Protein AF-A0A846XLD3-F1 (afdb_monomer_lite)

Secondary structure (DSSP, 8-state):
-EEEEEEEEPPPTTS--EEEEEEE-S--EEEEEPP------TTS--EEEEEEEEE-TTS----S--TTTEEEEBTTB---STT-SEEEEEEEEEEEETTEEEEEEEEEEEEE-

Radius of gyration: 15.17 Å; chains: 1; bounding box: 41×31×43 Å

Sequence (113 aa):
MTVVYKIDGPKDPFNNPTKIDVTVPDVPAEVFSLDSDVSISSDLASVINRYRLIIHPMADIPAKNAVNELRFSWGPYQVTGNYSGLIADGAVERHVIRGRLHHYEVICKSVVG

pLDDT: mean 84.03, std 12.86, range [49.34, 96.06]

Organism: NCBI:txid419477

Foldseek 3Di:
DKKWFWDWDDADPVRHIDIDIDIDPPWDKDKAWDDFPCPCDPVNQKTKTKIKIKTAPPDPDDQDQCQQRIFDDDDPFHPPDSQTHWGFDGGKAFDDDPNHTGTIITMTIDIDD

Structure (mmCIF, N/CA/C/O backbone):
data_AF-A0A846XLD3-F1
#
_entry.id   AF-A0A846XLD3-F1
#
loop_
_atom_site.group_PDB
_atom_site.id
_atom_site.type_symbol
_atom_site.label_atom_id
_atom_site.label_alt_id
_atom_site.label_comp_id
_atom_site.label_asym_id
_atom_site.label_entity_id
_atom_site.label_seq_id
_atom_site.pdbx_PDB_ins_code
_atom_site.Cartn_x
_atom_site.Cartn_y
_atom_site.Cartn_z
_atom_site.occupancy
_atom_site.B_iso_or_equiv
_atom_site.auth_seq_id
_atom_site.auth_comp_id
_atom_site.auth_asym_id
_atom_site.auth_atom_id
_atom_site.pdbx_PDB_model_num
ATOM 1 N N . MET A 1 1 ? -7.616 5.867 -6.893 1.00 93.12 1 MET A N 1
ATOM 2 C CA . MET A 1 1 ? -6.795 5.842 -5.658 1.00 93.12 1 MET A CA 1
ATOM 3 C C . MET A 1 1 ? -5.451 6.470 -5.977 1.00 93.12 1 MET A C 1
ATOM 5 O O . MET A 1 1 ? -5.012 6.333 -7.110 1.00 93.12 1 MET A O 1
ATOM 9 N N . THR A 1 2 ? -4.792 7.131 -5.029 1.00 94.69 2 THR A N 1
ATOM 10 C CA . THR A 1 2 ? -3.402 7.582 -5.231 1.00 94.69 2 THR A CA 1
ATOM 11 C C . THR A 1 2 ? -2.460 6.630 -4.515 1.00 94.69 2 THR A C 1
ATOM 13 O O . THR A 1 2 ? -2.675 6.340 -3.341 1.00 94.69 2 THR A O 1
ATOM 16 N N . VAL A 1 3 ? -1.427 6.146 -5.199 1.00 93.12 3 VAL A N 1
ATOM 17 C CA . VAL A 1 3 ? -0.371 5.316 -4.606 1.00 93.12 3 VAL A CA 1
ATOM 18 C C . VAL A 1 3 ? 0.858 6.189 -4.400 1.00 93.12 3 VAL A C 1
ATOM 20 O O . VAL A 1 3 ? 1.293 6.864 -5.331 1.00 93.12 3 VAL A O 1
ATOM 23 N N . VAL A 1 4 ? 1.419 6.179 -3.195 1.00 91.50 4 VAL A N 1
ATOM 24 C CA . VAL A 1 4 ? 2.640 6.918 -2.861 1.00 91.50 4 VAL A CA 1
ATOM 25 C C . VAL A 1 4 ? 3.667 5.939 -2.324 1.00 91.50 4 VAL A C 1
ATOM 27 O O . VAL A 1 4 ? 3.418 5.300 -1.303 1.00 91.50 4 VAL A O 1
ATOM 30 N N . TYR A 1 5 ? 4.820 5.825 -2.978 1.00 89.56 5 TYR A N 1
ATOM 31 C CA . TYR A 1 5 ? 5.906 4.961 -2.514 1.00 89.56 5 TYR A CA 1
ATOM 32 C C . TYR A 1 5 ? 7.265 5.637 -2.573 1.00 89.56 5 TYR A C 1
ATOM 34 O O . TYR A 1 5 ? 7.490 6.522 -3.392 1.00 89.56 5 TYR A O 1
ATOM 42 N N . LYS A 1 6 ? 8.186 5.216 -1.706 1.00 86.88 6 LYS A N 1
ATOM 43 C CA . LYS A 1 6 ? 9.557 5.729 -1.710 1.00 86.88 6 LYS A CA 1
ATOM 44 C C . LYS A 1 6 ? 10.460 4.900 -2.618 1.00 86.88 6 LYS A C 1
ATOM 46 O O . LYS A 1 6 ? 10.449 3.672 -2.562 1.00 86.88 6 LYS A O 1
ATOM 51 N N . ILE A 1 7 ? 11.289 5.578 -3.401 1.00 86.38 7 ILE A N 1
ATOM 52 C CA . ILE A 1 7 ? 12.419 4.981 -4.125 1.00 86.38 7 ILE A CA 1
ATOM 53 C C . ILE A 1 7 ? 13.737 5.557 -3.613 1.00 86.38 7 ILE A C 1
ATOM 55 O O . ILE A 1 7 ? 13.756 6.621 -2.988 1.00 86.38 7 ILE A O 1
ATOM 59 N N . ASP A 1 8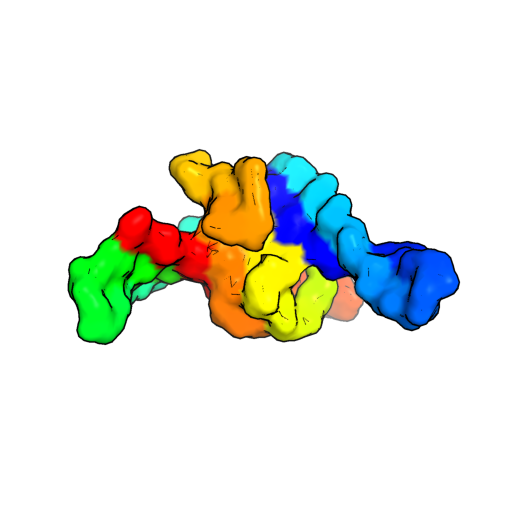 ? 14.838 4.858 -3.876 1.00 87.25 8 ASP A N 1
ATOM 60 C CA . ASP A 1 8 ? 16.172 5.374 -3.577 1.00 87.25 8 ASP A CA 1
ATOM 61 C C . ASP A 1 8 ? 16.490 6.563 -4.491 1.00 87.25 8 ASP A C 1
A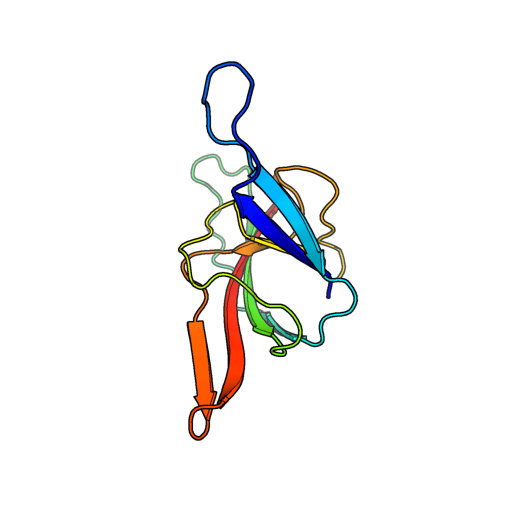TOM 63 O O . ASP A 1 8 ? 16.377 6.484 -5.716 1.00 87.25 8 ASP A O 1
ATOM 67 N N . GLY A 1 9 ? 16.862 7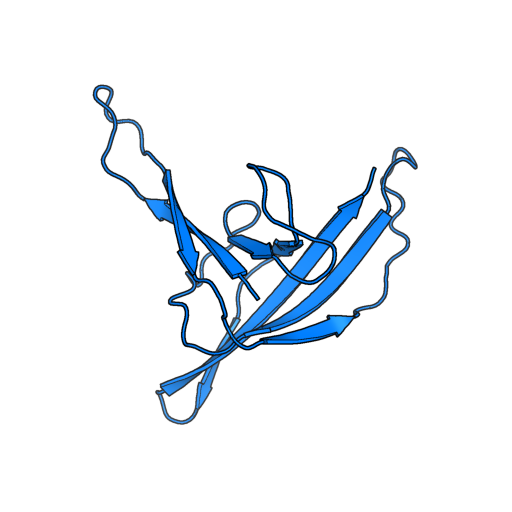.677 -3.869 1.00 87.38 9 GLY A N 1
ATOM 68 C CA . GLY A 1 9 ? 17.331 8.878 -4.544 1.00 87.38 9 GLY A CA 1
ATOM 69 C C . GLY A 1 9 ? 18.859 8.949 -4.622 1.00 87.38 9 GLY A C 1
ATOM 70 O O . GLY A 1 9 ? 19.566 8.056 -4.143 1.00 87.38 9 GLY A O 1
ATOM 71 N N . PRO A 1 10 ? 19.401 10.028 -5.211 1.00 91.31 10 PRO A N 1
ATOM 72 C CA . PRO A 1 10 ? 20.837 10.275 -5.208 1.00 91.31 10 PRO A CA 1
ATOM 73 C C . PRO A 1 10 ? 21.344 10.435 -3.774 1.00 91.31 10 PRO A C 1
ATOM 75 O O . PRO A 1 10 ? 20.662 11.007 -2.925 1.00 91.31 10 PRO A O 1
ATOM 78 N N . LYS A 1 11 ? 22.550 9.948 -3.489 1.00 92.19 11 LYS A N 1
ATOM 79 C CA . LYS A 1 11 ? 23.142 10.134 -2.162 1.00 92.19 11 LYS A CA 1
ATOM 80 C C . LYS A 1 11 ? 23.380 11.614 -1.873 1.00 92.19 11 LYS A C 1
ATOM 82 O O . LYS A 1 11 ? 23.671 12.387 -2.786 1.00 92.19 11 LYS A O 1
ATOM 87 N N . ASP A 1 12 ? 23.259 11.988 -0.607 1.00 91.75 12 ASP A N 1
ATOM 88 C CA . ASP A 1 12 ? 23.571 13.346 -0.167 1.00 91.75 12 ASP A CA 1
ATOM 89 C C . ASP A 1 12 ? 25.097 13.623 -0.237 1.00 91.75 12 ASP A C 1
ATOM 91 O O . ASP A 1 12 ? 25.890 12.708 -0.500 1.00 91.75 12 ASP A O 1
ATOM 95 N N . PRO A 1 13 ? 25.552 14.867 0.008 1.00 95.12 13 PRO A N 1
ATOM 96 C CA . PRO A 1 13 ? 26.981 15.205 0.017 1.00 95.12 13 PRO A CA 1
ATOM 97 C C . PRO A 1 13 ? 27.822 14.439 1.053 1.00 95.12 13 PRO A C 1
ATOM 99 O O . PRO A 1 13 ? 29.047 14.423 0.952 1.00 95.12 13 PRO A O 1
ATOM 102 N N . PHE A 1 14 ? 27.182 13.801 2.033 1.00 94.38 14 PHE A N 1
ATOM 103 C CA . PHE A 1 14 ? 27.805 12.975 3.066 1.00 94.38 14 PHE A CA 1
ATOM 104 C C . PHE A 1 14 ? 27.687 11.473 2.762 1.00 94.38 14 PHE A C 1
ATOM 106 O O . PHE A 1 14 ? 28.005 10.644 3.613 1.00 94.38 14 PHE A O 1
ATOM 113 N N . ASN A 1 15 ? 27.273 11.110 1.539 1.00 89.88 15 ASN A N 1
ATOM 114 C CA . ASN A 1 15 ? 27.102 9.737 1.066 1.00 89.88 15 ASN A CA 1
ATOM 115 C C . ASN A 1 15 ? 26.001 8.945 1.812 1.00 89.88 15 ASN A C 1
ATOM 117 O O . ASN A 1 15 ? 25.971 7.712 1.737 1.00 89.88 15 ASN A O 1
ATOM 121 N N . ASN A 1 16 ? 25.058 9.625 2.472 1.00 89.81 16 ASN A N 1
ATOM 122 C CA . ASN A 1 16 ? 23.867 8.999 3.043 1.00 89.81 16 ASN A CA 1
ATOM 123 C C . ASN A 1 16 ? 22.828 8.703 1.947 1.00 89.81 16 ASN A C 1
ATOM 125 O O . ASN A 1 16 ? 22.699 9.476 0.990 1.00 89.81 16 ASN A O 1
ATOM 129 N N . PRO A 1 17 ? 22.059 7.603 2.062 1.00 86.19 17 PRO A N 1
ATOM 130 C CA . PRO A 1 17 ? 20.967 7.319 1.139 1.00 86.19 17 PRO A CA 1
ATOM 131 C C . PRO A 1 17 ? 19.840 8.344 1.306 1.00 86.19 17 PRO A C 1
ATOM 133 O O . PRO A 1 17 ? 19.434 8.651 2.426 1.00 86.19 17 PRO A O 1
ATOM 136 N N . THR A 1 18 ? 19.294 8.833 0.194 1.00 89.06 18 THR A N 1
ATOM 137 C CA . THR A 1 18 ? 18.074 9.650 0.201 1.00 89.06 18 THR A CA 1
ATOM 138 C C . THR A 1 18 ? 16.894 8.844 -0.326 1.00 89.06 18 THR A C 1
ATOM 140 O O . THR A 1 18 ? 17.063 7.825 -1.001 1.00 89.06 18 THR A O 1
ATOM 143 N N . LYS A 1 19 ? 15.681 9.294 -0.000 1.00 85.69 19 LYS A N 1
ATOM 144 C CA . LYS A 1 19 ? 14.433 8.697 -0.472 1.00 85.69 19 LYS A CA 1
ATOM 145 C C . LYS A 1 19 ? 13.604 9.746 -1.195 1.00 85.69 19 LYS A C 1
ATOM 147 O O . LYS A 1 19 ? 13.471 10.863 -0.699 1.00 85.69 19 LYS A O 1
ATOM 152 N N . ILE A 1 20 ? 13.034 9.369 -2.332 1.00 87.69 20 ILE A N 1
ATOM 153 C CA . ILE A 1 20 ? 12.148 10.217 -3.135 1.00 87.69 20 ILE A CA 1
ATOM 154 C C . ILE A 1 20 ? 10.753 9.605 -3.106 1.00 87.69 20 ILE A C 1
ATOM 156 O O . ILE A 1 20 ? 10.610 8.404 -3.325 1.00 87.69 20 ILE A O 1
ATOM 160 N N . ASP A 1 21 ? 9.740 10.429 -2.851 1.00 88.25 21 ASP A N 1
ATOM 161 C CA . ASP A 1 21 ? 8.343 10.014 -2.958 1.00 88.25 21 ASP A CA 1
ATOM 162 C C . ASP A 1 21 ? 7.940 9.984 -4.443 1.00 88.25 21 ASP A C 1
ATOM 164 O O . ASP A 1 21 ? 8.063 10.978 -5.161 1.00 88.25 21 ASP A O 1
ATOM 168 N N . VAL A 1 22 ? 7.446 8.837 -4.899 1.00 89.81 22 VAL A N 1
ATOM 169 C CA . VAL A 1 22 ? 6.795 8.652 -6.196 1.00 89.81 22 VAL A CA 1
ATOM 170 C C . VAL A 1 22 ? 5.295 8.621 -5.962 1.00 89.81 22 VAL A C 1
ATOM 172 O O . VAL A 1 22 ? 4.801 7.792 -5.198 1.00 89.81 22 VAL A O 1
ATOM 175 N N . THR A 1 23 ? 4.577 9.513 -6.639 1.00 92.75 23 THR A N 1
ATOM 176 C CA . THR A 1 23 ? 3.120 9.629 -6.547 1.00 92.75 23 THR A CA 1
ATOM 177 C C . THR A 1 23 ? 2.493 9.201 -7.862 1.00 92.75 23 THR A C 1
ATOM 179 O O . THR A 1 23 ? 2.743 9.813 -8.899 1.00 92.75 23 THR A O 1
ATOM 182 N N . VAL A 1 24 ? 1.641 8.180 -7.810 1.00 94.00 24 VAL A N 1
ATOM 183 C CA . VAL A 1 24 ? 0.858 7.706 -8.953 1.00 94.00 24 VAL A CA 1
ATOM 184 C C . VAL A 1 24 ? -0.620 7.994 -8.671 1.00 94.00 24 VAL A C 1
ATOM 186 O O . VAL A 1 24 ? -1.221 7.306 -7.839 1.00 94.00 24 VAL A O 1
ATOM 189 N N . PRO A 1 25 ? -1.207 9.036 -9.286 1.00 94.81 25 PRO A N 1
ATOM 190 C CA . PRO A 1 25 ? -2.620 9.357 -9.118 1.00 94.81 25 PRO A CA 1
ATOM 191 C C . PRO A 1 25 ? -3.517 8.400 -9.914 1.00 94.81 25 PRO A C 1
ATOM 193 O O . PRO A 1 25 ? -3.054 7.674 -10.792 1.00 94.81 25 PRO A O 1
ATOM 196 N N . ASP A 1 26 ? -4.811 8.419 -9.589 1.00 94.56 26 ASP A N 1
ATOM 197 C CA . ASP A 1 26 ? -5.887 7.776 -10.358 1.00 94.56 26 ASP A CA 1
ATOM 198 C C . ASP A 1 26 ? -5.694 6.283 -10.666 1.00 94.56 26 ASP A C 1
ATOM 200 O O . ASP A 1 26 ? -6.248 5.753 -11.625 1.00 94.56 26 ASP A O 1
ATOM 204 N N . VAL A 1 27 ? -4.967 5.567 -9.807 1.00 94.75 27 VAL A N 1
ATOM 205 C CA . VAL A 1 27 ? -4.787 4.119 -9.913 1.00 94.75 27 VAL A CA 1
ATOM 206 C C . VAL A 1 27 ? -6.126 3.430 -9.629 1.00 94.75 27 VAL A C 1
ATOM 208 O O . VAL A 1 27 ? -6.687 3.627 -8.536 1.00 94.75 27 VAL A O 1
ATOM 211 N N . PRO A 1 28 ? -6.660 2.632 -10.574 1.00 95.69 28 PRO A N 1
ATOM 212 C CA . PRO A 1 28 ? -7.836 1.813 -10.322 1.00 95.69 28 PRO A CA 1
ATOM 213 C C . PRO A 1 28 ? -7.525 0.762 -9.257 1.00 95.69 28 PRO A C 1
ATOM 215 O O . PRO A 1 28 ? -6.480 0.108 -9.300 1.00 95.69 28 PRO A O 1
ATOM 218 N N . ALA A 1 29 ? -8.427 0.611 -8.294 1.00 95.19 29 ALA A N 1
ATOM 219 C CA . ALA A 1 29 ? -8.293 -0.381 -7.242 1.00 95.19 29 ALA A CA 1
ATOM 220 C C . ALA A 1 29 ? -9.657 -0.773 -6.680 1.00 95.19 29 ALA A C 1
ATOM 222 O O . ALA A 1 29 ? -10.580 0.044 -6.639 1.00 95.19 29 ALA A O 1
ATOM 223 N N . GLU A 1 30 ? -9.743 -2.008 -6.205 1.00 96.06 30 GLU A N 1
ATOM 224 C CA . GLU A 1 30 ? -10.850 -2.503 -5.399 1.00 96.06 30 GLU A CA 1
ATOM 225 C C . GLU A 1 30 ? -10.436 -2.499 -3.930 1.00 96.06 30 GLU A C 1
ATOM 227 O O . GLU A 1 30 ? -9.293 -2.818 -3.589 1.00 96.06 30 GLU A O 1
ATOM 232 N N . VAL A 1 31 ? -11.369 -2.118 -3.059 1.00 94.38 31 VAL A N 1
ATOM 233 C CA . VAL A 1 31 ? -11.129 -1.972 -1.624 1.00 94.38 31 VAL A CA 1
ATOM 234 C C . VAL A 1 31 ? -12.114 -2.841 -0.867 1.00 94.38 31 VAL A C 1
ATOM 236 O O . VAL A 1 31 ? -13.325 -2.671 -0.990 1.00 94.38 31 VAL A O 1
ATOM 239 N N . PHE A 1 32 ? -11.584 -3.753 -0.061 1.00 93.75 32 PHE A N 1
ATOM 240 C CA . PHE A 1 32 ? -12.356 -4.642 0.793 1.00 93.75 32 PHE A CA 1
ATOM 241 C C . PHE A 1 32 ? -12.028 -4.315 2.243 1.00 93.75 32 PHE A C 1
ATOM 243 O O . PHE A 1 32 ? -10.869 -4.409 2.650 1.00 93.75 32 PHE A O 1
ATOM 250 N N . SER A 1 33 ? -13.032 -3.936 3.031 1.00 90.56 33 SER A N 1
ATOM 251 C CA . SER A 1 33 ? -12.873 -3.872 4.482 1.00 90.56 33 SER A CA 1
ATOM 252 C C . SER A 1 33 ? -12.537 -5.265 4.998 1.00 90.56 33 SER A C 1
ATOM 254 O O . SER A 1 33 ? -13.248 -6.227 4.700 1.00 90.56 33 SER A O 1
ATOM 256 N N . LEU A 1 34 ? -11.450 -5.368 5.749 1.00 88.25 34 LEU A N 1
ATOM 257 C CA . LEU A 1 34 ? -11.209 -6.525 6.598 1.00 88.25 34 LEU A CA 1
ATOM 258 C C . LEU A 1 34 ? -11.843 -6.242 7.959 1.00 88.25 34 LEU A C 1
ATOM 260 O O . LEU A 1 34 ? -12.212 -5.095 8.228 1.00 88.25 34 LEU A O 1
ATOM 264 N N . ASP A 1 35 ? -11.980 -7.269 8.801 1.00 73.31 35 ASP A N 1
ATOM 265 C CA . ASP A 1 35 ? -12.422 -7.041 10.175 1.00 73.31 35 ASP A CA 1
ATOM 266 C C . ASP A 1 35 ? -11.565 -5.933 10.794 1.00 73.31 35 ASP A C 1
ATOM 268 O O . ASP A 1 35 ? -10.327 -5.963 10.756 1.00 73.31 35 ASP A O 1
ATOM 272 N N . SER A 1 36 ? -12.245 -4.921 11.332 1.00 62.12 36 SER A N 1
ATOM 273 C CA . SER A 1 36 ? -11.630 -4.034 12.296 1.00 62.12 36 SER A CA 1
ATOM 274 C C . SER A 1 36 ? -11.408 -4.902 13.518 1.00 62.12 36 SER A C 1
ATOM 276 O O . SER A 1 36 ? -12.312 -5.065 14.341 1.00 62.12 36 SER A O 1
ATOM 278 N N . ASP A 1 37 ? -10.217 -5.483 13.639 1.00 54.72 37 ASP A N 1
ATOM 279 C CA . ASP A 1 37 ? -9.758 -5.781 14.977 1.00 54.72 37 ASP A CA 1
ATOM 280 C C . ASP A 1 37 ? -9.860 -4.442 15.693 1.00 54.72 37 ASP A C 1
ATOM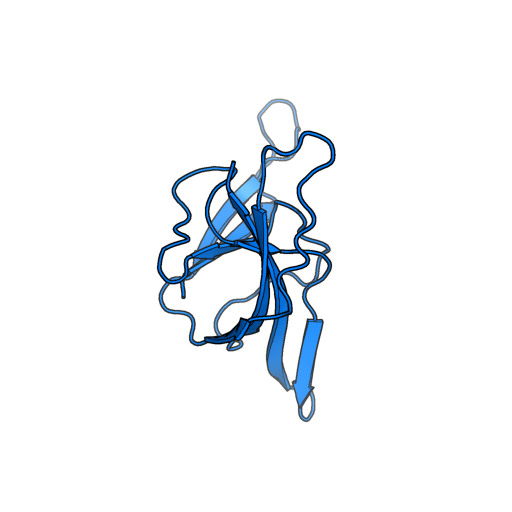 282 O O . ASP A 1 37 ? -9.187 -3.466 15.350 1.00 54.72 37 ASP A O 1
ATOM 286 N N . VAL A 1 38 ? -10.752 -4.380 16.675 1.00 49.34 38 VAL A N 1
ATOM 287 C CA . VAL A 1 38 ? -10.728 -3.363 17.714 1.00 49.34 38 VAL A CA 1
ATOM 288 C C . VAL A 1 38 ? -9.479 -3.684 18.545 1.00 49.34 38 VAL A C 1
ATOM 290 O O . VAL A 1 38 ? -9.534 -3.933 19.742 1.00 49.34 38 VAL A O 1
ATOM 293 N N . SER A 1 39 ? -8.311 -3.720 17.889 1.00 50.53 39 SER A N 1
ATOM 294 C CA . SER A 1 39 ? -7.007 -3.555 18.484 1.00 50.53 39 SER A CA 1
ATOM 295 C C . SER A 1 39 ? -6.959 -2.084 18.826 1.00 50.53 39 SER A C 1
ATOM 297 O O . SER A 1 39 ? -6.323 -1.262 18.166 1.00 50.53 39 SER A O 1
ATOM 299 N N . ILE A 1 40 ? -7.743 -1.761 19.842 1.00 52.47 40 ILE A N 1
ATOM 300 C CA . ILE A 1 40 ? -7.463 -0.642 20.684 1.00 52.47 40 ILE A CA 1
ATOM 301 C C . ILE A 1 40 ? -5.978 -0.805 21.013 1.00 52.47 40 ILE A C 1
ATOM 303 O O . ILE A 1 40 ? -5.580 -1.837 21.566 1.00 52.47 40 ILE A O 1
ATOM 307 N N . SER A 1 41 ? -5.141 0.124 20.552 1.00 57.44 41 SER A N 1
ATOM 308 C CA . SER A 1 41 ? -3.719 0.096 20.889 1.00 57.44 41 SER A CA 1
ATOM 309 C C . SER A 1 41 ? -3.572 -0.055 22.405 1.00 57.44 41 SER A C 1
ATOM 311 O O . SER A 1 41 ? -4.483 0.265 23.165 1.00 57.44 41 SER A O 1
ATOM 313 N N . SER A 1 42 ? -2.447 -0.581 22.883 1.00 57.25 42 SER A N 1
ATOM 314 C CA . SER A 1 42 ? -2.249 -0.877 24.313 1.00 57.25 42 SER A CA 1
ATOM 315 C C . SER A 1 42 ? -2.488 0.316 25.259 1.00 57.25 42 SER A C 1
ATOM 317 O O . SER A 1 42 ? -2.597 0.122 26.465 1.00 57.25 42 SER A O 1
ATOM 319 N N . ASP A 1 43 ? -2.562 1.535 24.723 1.00 63.28 43 ASP A N 1
ATOM 320 C CA . ASP A 1 43 ? -2.843 2.809 25.394 1.00 63.28 43 ASP A CA 1
ATOM 321 C C . ASP A 1 43 ? -4.308 3.294 25.286 1.00 63.28 43 ASP A C 1
ATOM 323 O O . ASP A 1 43 ? -4.638 4.375 25.764 1.00 63.28 43 ASP A O 1
ATOM 327 N N . LEU A 1 44 ? -5.192 2.518 24.666 1.00 54.47 44 LEU A N 1
ATOM 328 C CA . LEU A 1 44 ? -6.574 2.875 24.356 1.00 54.47 44 LEU A CA 1
ATOM 329 C C . LEU A 1 44 ? -6.801 4.135 23.514 1.00 54.47 44 LEU A C 1
ATOM 331 O O . LEU A 1 44 ? -7.923 4.637 23.449 1.00 54.47 44 LEU A O 1
ATOM 335 N N . ALA A 1 45 ? -5.764 4.603 22.820 1.00 59.81 45 ALA A N 1
ATOM 336 C CA . ALA A 1 45 ? -5.812 5.860 22.088 1.00 59.81 45 ALA A CA 1
ATOM 337 C C . ALA A 1 45 ? -6.140 5.708 20.599 1.00 59.81 45 ALA A C 1
ATOM 339 O O . ALA A 1 45 ? -6.608 6.676 20.010 1.00 59.81 45 ALA A O 1
ATOM 340 N N . SER A 1 46 ? -5.920 4.535 19.981 1.00 66.25 46 SER A N 1
ATOM 341 C CA . SER A 1 46 ? -6.084 4.396 18.528 1.00 66.25 46 SER A CA 1
ATOM 342 C C . SER A 1 46 ? -6.987 3.258 18.060 1.00 66.25 46 SER A C 1
ATOM 344 O O . SER A 1 46 ? -6.967 2.150 18.598 1.00 66.25 46 SER A O 1
ATOM 346 N N . VAL A 1 47 ? -7.771 3.550 17.017 1.00 62.53 47 VAL A N 1
ATOM 347 C CA . VAL A 1 47 ? -8.558 2.579 16.246 1.00 62.53 47 VAL A CA 1
ATOM 348 C C . VAL A 1 47 ? -7.793 2.238 14.973 1.00 62.53 47 VAL A C 1
ATOM 350 O O . VAL A 1 47 ? -7.418 3.135 14.209 1.00 62.53 47 VAL A O 1
ATOM 353 N N . ILE A 1 48 ? -7.589 0.940 14.727 1.00 76.25 48 ILE A N 1
ATOM 354 C CA . ILE A 1 48 ? -6.934 0.439 13.518 1.00 76.25 48 ILE A CA 1
ATOM 355 C C . ILE A 1 48 ? -7.985 -0.146 12.574 1.00 76.25 48 ILE A C 1
ATOM 357 O O . ILE A 1 48 ? -8.540 -1.210 12.821 1.00 76.25 48 ILE A O 1
ATOM 361 N N . ASN A 1 49 ? -8.232 0.530 11.452 1.00 85.19 49 ASN A N 1
ATOM 362 C CA . ASN A 1 49 ? -9.063 -0.020 10.378 1.00 85.19 49 ASN A CA 1
ATOM 363 C C . ASN A 1 49 ? -8.166 -0.705 9.352 1.00 85.19 49 ASN A C 1
ATOM 365 O O . ASN A 1 49 ? -7.237 -0.063 8.856 1.00 85.19 49 ASN A O 1
ATOM 369 N N . ARG A 1 50 ? -8.442 -1.970 9.011 1.00 88.69 50 ARG A N 1
ATOM 370 C CA . ARG A 1 50 ? -7.678 -2.734 8.011 1.00 88.69 50 ARG A CA 1
ATOM 371 C C . ARG A 1 50 ? -8.488 -2.936 6.736 1.00 88.69 50 ARG A C 1
ATOM 373 O O . ARG A 1 50 ? -9.685 -3.207 6.770 1.00 88.69 50 ARG A O 1
ATOM 380 N N . TYR A 1 51 ? -7.808 -2.843 5.602 1.00 92.19 51 TYR A N 1
ATOM 381 C CA . TYR A 1 51 ? -8.397 -3.039 4.284 1.00 92.19 51 TYR A CA 1
ATOM 382 C C . TYR A 1 51 ? -7.487 -3.910 3.432 1.00 92.19 51 TYR A C 1
ATOM 384 O O . TYR A 1 51 ? -6.269 -3.734 3.441 1.00 92.19 51 TYR A O 1
ATOM 392 N N . ARG A 1 52 ? -8.078 -4.805 2.646 1.00 94.31 52 ARG A N 1
ATOM 393 C CA . ARG A 1 52 ? -7.404 -5.460 1.529 1.00 94.31 52 ARG A CA 1
ATOM 394 C C . ARG A 1 52 ? -7.638 -4.634 0.271 1.00 94.31 52 ARG A C 1
ATOM 396 O O . ARG A 1 52 ? -8.783 -4.338 -0.071 1.00 94.31 52 ARG A O 1
ATOM 403 N N . LEU A 1 53 ? -6.558 -4.299 -0.421 1.00 94.00 53 LEU A N 1
ATOM 404 C CA . LEU A 1 53 ? -6.579 -3.586 -1.691 1.00 94.00 53 LEU A CA 1
ATOM 405 C C . LEU A 1 53 ? -6.164 -4.527 -2.817 1.00 94.00 53 LEU A C 1
ATOM 407 O O . LEU A 1 53 ? -5.129 -5.185 -2.715 1.00 94.00 53 LEU A O 1
ATOM 411 N N . ILE A 1 54 ? -6.936 -4.526 -3.901 1.00 95.38 54 ILE A N 1
ATOM 412 C CA . ILE A 1 54 ? -6.560 -5.135 -5.180 1.00 95.38 54 ILE A CA 1
ATOM 413 C C . ILE A 1 54 ? -6.282 -3.997 -6.156 1.00 95.38 54 ILE A C 1
ATOM 415 O O . ILE A 1 54 ? -7.176 -3.213 -6.466 1.00 95.38 54 ILE A O 1
ATOM 419 N N . ILE A 1 55 ? -5.037 -3.862 -6.606 1.00 94.31 55 ILE A N 1
ATOM 420 C CA . ILE A 1 55 ? -4.544 -2.658 -7.285 1.00 94.31 55 ILE A CA 1
ATOM 421 C C . ILE A 1 55 ? -4.167 -2.980 -8.726 1.00 94.31 55 ILE A C 1
ATOM 423 O O . ILE A 1 55 ? -3.398 -3.906 -8.991 1.00 94.31 55 ILE A O 1
ATOM 427 N N . HIS A 1 56 ? -4.668 -2.176 -9.663 1.00 93.81 56 HIS A N 1
ATOM 428 C CA . HIS A 1 56 ? -4.332 -2.304 -11.075 1.00 93.81 56 HIS A CA 1
ATOM 429 C C . HIS A 1 56 ? -2.818 -2.120 -11.307 1.00 93.81 56 HIS A C 1
ATOM 431 O O . HIS A 1 56 ? -2.207 -1.235 -10.698 1.00 93.81 56 HIS A O 1
ATOM 437 N N . PRO A 1 57 ? -2.195 -2.869 -12.237 1.00 90.50 57 PRO A N 1
ATOM 438 C CA . PRO A 1 57 ? -0.750 -2.843 -12.482 1.00 90.50 57 PRO A CA 1
ATOM 439 C C . PRO A 1 57 ? -0.253 -1.587 -13.222 1.00 90.50 57 PRO A C 1
ATOM 441 O O . PRO A 1 57 ? 0.746 -1.634 -13.931 1.00 90.50 57 PRO A O 1
ATOM 444 N N . MET A 1 58 ? -0.966 -0.463 -13.102 1.00 87.19 58 MET A N 1
ATOM 445 C CA . MET A 1 58 ? -0.569 0.814 -13.706 1.00 87.19 58 MET A CA 1
ATOM 446 C C . MET A 1 58 ? 0.559 1.493 -12.919 1.00 87.19 58 MET A C 1
ATOM 448 O O . MET A 1 58 ? 1.349 2.233 -13.496 1.00 87.19 58 MET A O 1
ATOM 452 N N . ALA A 1 59 ? 0.630 1.243 -11.610 1.00 79.12 59 ALA A N 1
ATOM 453 C CA . ALA A 1 59 ? 1.731 1.685 -10.765 1.00 79.12 59 ALA A CA 1
ATOM 454 C C . ALA A 1 59 ? 2.797 0.586 -10.697 1.00 79.12 59 ALA A C 1
ATOM 456 O O . ALA A 1 59 ? 2.460 -0.566 -10.435 1.00 79.12 59 ALA A O 1
ATOM 457 N N . ASP A 1 60 ? 4.073 0.932 -10.877 1.00 83.38 60 ASP A N 1
ATOM 458 C CA . ASP A 1 60 ? 5.179 0.001 -10.627 1.00 83.38 60 ASP A CA 1
ATOM 459 C C . ASP A 1 60 ? 5.486 -0.037 -9.126 1.00 83.38 60 ASP A C 1
ATOM 461 O O . ASP A 1 60 ? 6.410 0.608 -8.626 1.00 83.38 60 ASP A O 1
ATOM 465 N N . ILE A 1 61 ? 4.617 -0.727 -8.385 1.00 85.38 61 ILE A N 1
ATOM 466 C CA . ILE A 1 61 ? 4.711 -0.809 -6.929 1.00 85.38 61 ILE A CA 1
ATOM 467 C C . ILE A 1 61 ? 5.874 -1.744 -6.568 1.00 85.38 61 ILE A C 1
ATOM 469 O O . ILE A 1 61 ? 5.875 -2.912 -6.986 1.00 85.38 61 ILE A O 1
ATOM 473 N N . PRO A 1 62 ? 6.849 -1.282 -5.763 1.00 77.06 62 PRO A N 1
ATOM 474 C CA . PRO A 1 62 ? 7.934 -2.132 -5.300 1.00 77.06 62 PRO A CA 1
ATOM 475 C C . PRO A 1 62 ? 7.388 -3.327 -4.511 1.00 77.06 62 PRO A C 1
ATOM 477 O O . PRO A 1 62 ? 6.590 -3.161 -3.595 1.00 77.06 62 PRO A O 1
ATOM 480 N N . ALA A 1 63 ? 7.879 -4.534 -4.800 1.00 68.25 63 ALA A N 1
ATOM 481 C CA . ALA A 1 63 ? 7.491 -5.760 -4.084 1.00 68.25 63 ALA A CA 1
ATOM 482 C C . ALA A 1 63 ? 8.044 -5.845 -2.643 1.00 68.25 63 ALA A C 1
ATOM 484 O O . ALA A 1 63 ? 7.918 -6.871 -1.981 1.00 68.25 63 ALA A O 1
ATOM 485 N N . LYS A 1 64 ? 8.747 -4.808 -2.173 1.00 62.31 64 LYS A N 1
ATOM 486 C CA . LYS A 1 64 ? 9.462 -4.829 -0.894 1.00 62.31 64 LYS A CA 1
ATOM 487 C C . LYS A 1 64 ? 8.480 -4.662 0.269 1.00 62.31 64 LYS A C 1
ATOM 489 O O . LYS A 1 64 ? 7.435 -4.041 0.108 1.00 62.31 64 LYS A O 1
ATOM 494 N N . ASN A 1 65 ? 8.856 -5.172 1.446 1.00 54.53 65 ASN A N 1
ATOM 495 C CA . ASN A 1 65 ? 8.179 -4.915 2.722 1.00 54.53 65 ASN A CA 1
ATOM 496 C C . ASN A 1 65 ? 8.189 -3.409 3.010 1.00 54.53 65 ASN A C 1
ATOM 498 O O . ASN A 1 65 ? 9.102 -2.892 3.651 1.00 54.53 65 ASN A O 1
ATOM 502 N N . ALA A 1 66 ? 7.205 -2.698 2.479 1.00 55.22 66 ALA A N 1
ATOM 503 C CA . ALA A 1 66 ? 7.166 -1.247 2.451 1.00 55.22 66 ALA A CA 1
ATOM 504 C C . ALA A 1 66 ? 6.409 -0.693 3.660 1.00 55.22 66 ALA A C 1
ATOM 506 O O . ALA A 1 66 ? 5.648 0.269 3.538 1.00 55.22 66 ALA A O 1
ATOM 507 N N . VAL A 1 67 ? 6.612 -1.302 4.833 1.00 57.91 67 VAL A N 1
ATOM 508 C CA . VAL A 1 67 ? 6.062 -0.782 6.086 1.00 57.91 67 VAL A CA 1
ATOM 509 C C . VAL A 1 67 ? 6.586 0.651 6.232 1.00 57.91 67 VAL A C 1
ATOM 511 O O . VAL A 1 67 ? 7.791 0.866 6.328 1.00 57.91 67 VAL A O 1
ATOM 514 N N . ASN A 1 68 ? 5.676 1.627 6.170 1.00 67.38 68 ASN A N 1
ATOM 515 C CA . ASN A 1 68 ? 5.906 3.084 6.144 1.00 67.38 68 ASN A CA 1
ATOM 516 C C . ASN A 1 68 ? 6.460 3.700 4.841 1.00 67.38 68 ASN A C 1
ATOM 518 O O . ASN A 1 68 ? 6.436 4.924 4.703 1.00 67.38 68 ASN A O 1
ATOM 522 N N . GLU A 1 69 ? 6.927 2.909 3.876 1.00 80.75 69 GLU A N 1
ATOM 523 C CA . GLU A 1 69 ? 7.420 3.420 2.585 1.00 80.75 69 GLU A CA 1
ATOM 524 C C . GLU A 1 69 ? 6.358 3.399 1.484 1.00 80.75 69 GLU A C 1
ATOM 526 O O . GLU A 1 69 ? 6.529 4.109 0.499 1.00 80.75 69 GLU A O 1
ATOM 531 N N . LEU A 1 70 ? 5.272 2.636 1.652 1.00 88.62 70 LEU A N 1
ATOM 532 C CA . LEU A 1 70 ? 4.147 2.547 0.721 1.00 88.62 70 LEU A CA 1
ATOM 533 C C . LEU A 1 70 ? 2.847 2.962 1.403 1.00 88.62 70 LEU A C 1
ATOM 535 O O . LEU A 1 70 ? 2.482 2.450 2.467 1.00 88.62 70 LEU A O 1
ATOM 539 N N . ARG A 1 71 ? 2.147 3.900 0.768 1.00 90.75 71 ARG A N 1
ATOM 540 C CA . ARG A 1 71 ? 0.921 4.507 1.274 1.00 90.75 71 ARG A CA 1
ATOM 541 C C . ARG A 1 71 ? -0.105 4.693 0.171 1.00 90.75 71 ARG A C 1
ATOM 543 O O . ARG A 1 71 ? 0.240 4.806 -1.006 1.00 90.75 71 ARG A O 1
ATOM 550 N N . PHE A 1 72 ? -1.366 4.780 0.573 1.00 92.50 72 PHE A N 1
ATOM 551 C CA . PHE A 1 72 ? -2.493 4.922 -0.339 1.00 92.50 72 PHE A CA 1
ATOM 552 C C . PHE A 1 72 ? -3.419 6.053 0.106 1.00 92.50 72 PHE A C 1
ATOM 554 O O . PHE A 1 72 ? -3.812 6.110 1.273 1.00 92.50 72 PHE A O 1
ATOM 561 N N . SER A 1 73 ? -3.797 6.921 -0.836 1.00 94.44 73 SER A N 1
ATOM 562 C CA . SER A 1 73 ? -4.891 7.874 -0.648 1.00 94.44 73 SER A CA 1
ATOM 563 C C . SER A 1 73 ? -6.192 7.305 -1.203 1.00 94.44 73 SER A C 1
ATOM 565 O O . SER A 1 73 ? -6.321 7.102 -2.418 1.00 94.44 73 SER A O 1
ATOM 567 N N . TRP A 1 74 ? -7.175 7.091 -0.332 1.00 93.25 74 TRP A N 1
ATOM 568 C CA . TRP A 1 74 ? -8.509 6.625 -0.704 1.00 93.25 74 TRP A CA 1
ATOM 569 C C . TRP A 1 74 ? -9.574 7.155 0.261 1.00 93.25 74 TRP A C 1
ATOM 571 O O . TRP A 1 74 ? -9.429 7.055 1.478 1.00 93.25 74 TRP A O 1
ATOM 581 N N . GLY A 1 75 ? -10.660 7.708 -0.288 1.00 90.00 75 GLY A N 1
ATOM 582 C CA . GLY A 1 75 ? -11.780 8.224 0.501 1.00 90.00 75 GLY A CA 1
ATOM 583 C C . GLY A 1 75 ? -11.331 9.271 1.536 1.00 90.00 75 GLY A C 1
ATOM 584 O O . GLY A 1 75 ? -10.687 10.246 1.151 1.00 90.00 75 GLY A O 1
ATOM 585 N N . PRO A 1 76 ? -11.635 9.105 2.836 1.00 88.38 76 PRO A N 1
ATOM 586 C CA . PRO A 1 76 ? -11.206 10.046 3.874 1.00 88.38 76 PRO A C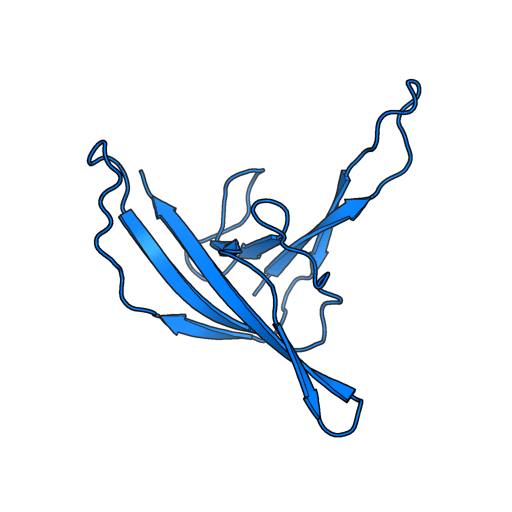A 1
ATOM 587 C C . PRO A 1 76 ? -9.706 9.951 4.211 1.00 88.38 76 PRO A C 1
ATOM 589 O O . PRO A 1 76 ? -9.160 10.847 4.851 1.00 88.38 76 PRO A O 1
ATOM 592 N N . TYR A 1 77 ? -9.017 8.889 3.788 1.00 90.94 77 TYR A N 1
ATOM 593 C CA . TYR A 1 77 ? -7.614 8.648 4.116 1.00 90.94 77 TYR A CA 1
ATOM 594 C C . TYR A 1 77 ? -6.719 9.264 3.042 1.00 90.94 77 TYR A C 1
ATOM 596 O O . TYR A 1 77 ? -6.362 8.596 2.079 1.00 90.94 77 TYR A O 1
ATOM 604 N N . GLN A 1 78 ? -6.375 10.543 3.175 1.00 92.81 78 GLN A N 1
ATOM 605 C CA . GLN A 1 78 ? -5.525 11.253 2.212 1.00 92.81 78 GLN A CA 1
ATOM 606 C C . GLN A 1 78 ? -4.063 11.300 2.676 1.00 92.81 78 GLN A C 1
ATOM 608 O O . GLN A 1 78 ? -3.793 11.561 3.847 1.00 92.81 78 GLN A O 1
ATOM 613 N N . VAL A 1 79 ? -3.115 11.083 1.758 1.00 90.69 79 VAL A N 1
ATOM 614 C CA . VAL A 1 79 ? -1.681 11.302 2.008 1.00 90.69 79 VAL A CA 1
ATOM 615 C C . VAL A 1 79 ? -1.370 12.801 1.895 1.00 90.69 79 VAL A C 1
ATOM 617 O O . VAL A 1 79 ? -1.330 13.354 0.799 1.00 90.69 79 VAL A O 1
ATOM 620 N N . THR A 1 80 ? -1.140 13.459 3.029 1.00 87.25 80 THR A N 1
ATOM 621 C CA . THR A 1 80 ? -0.787 14.886 3.172 1.00 87.25 80 THR A CA 1
ATOM 622 C C . THR A 1 80 ? 0.586 15.116 3.826 1.00 87.25 80 THR A C 1
ATOM 624 O O . THR A 1 80 ? 1.042 16.249 3.943 1.00 87.25 80 THR A O 1
ATOM 627 N N . GLY A 1 81 ? 1.274 14.051 4.245 1.00 79.62 81 GLY A N 1
ATOM 628 C CA . GLY A 1 81 ? 2.572 14.092 4.927 1.00 79.62 81 GLY A CA 1
ATOM 629 C C . GLY A 1 81 ? 3.083 12.690 5.265 1.00 79.62 81 GLY A C 1
ATOM 630 O O . GLY A 1 81 ? 2.457 11.703 4.886 1.00 79.62 81 GLY A O 1
ATOM 631 N N . ASN A 1 82 ? 4.208 12.575 5.984 1.00 71.75 82 ASN A N 1
ATOM 632 C CA . ASN A 1 82 ? 4.936 11.306 6.194 1.00 71.75 82 ASN A CA 1
ATOM 633 C C . ASN A 1 82 ? 4.148 10.186 6.916 1.00 71.75 82 ASN A C 1
ATOM 635 O O . ASN A 1 82 ? 4.469 9.016 6.725 1.00 71.75 82 ASN A O 1
ATOM 639 N N . TYR A 1 83 ? 3.064 10.508 7.629 1.00 73.12 83 TYR A N 1
ATOM 640 C CA . TYR A 1 83 ? 2.309 9.554 8.464 1.00 73.12 83 TYR A CA 1
ATOM 641 C C . TYR A 1 83 ? 0.792 9.606 8.232 1.00 73.12 83 TYR A C 1
ATOM 643 O O . TYR A 1 83 ? 0.003 9.449 9.153 1.00 73.12 83 TYR A O 1
ATOM 651 N N . SER A 1 84 ? 0.383 9.884 6.997 1.00 84.94 84 SER A N 1
ATOM 652 C CA . SER A 1 84 ? -1.025 10.051 6.612 1.00 84.94 84 SER A CA 1
ATOM 653 C C . SER A 1 84 ? -1.416 9.080 5.497 1.00 84.94 84 SER A C 1
ATOM 655 O O . SER A 1 84 ? -0.544 8.519 4.827 1.00 84.94 84 SER A O 1
ATOM 657 N N . GLY A 1 85 ? -2.722 8.900 5.295 1.00 89.44 85 GLY A N 1
ATOM 658 C CA . GLY A 1 85 ? -3.281 7.912 4.373 1.00 89.44 85 GLY A CA 1
ATOM 659 C C . GLY A 1 85 ? -3.333 6.500 4.962 1.00 89.44 85 GLY A C 1
ATOM 660 O O . GLY A 1 85 ? -3.174 6.296 6.166 1.00 89.44 85 GLY A O 1
ATOM 661 N N . LEU A 1 86 ? -3.582 5.520 4.097 1.00 90.81 86 LEU A N 1
ATOM 662 C CA . LEU A 1 86 ? -3.511 4.101 4.438 1.00 90.81 86 LEU A CA 1
ATOM 663 C C . LEU A 1 86 ? -2.071 3.615 4.301 1.00 90.81 86 LEU A C 1
ATOM 665 O O . LEU A 1 86 ? -1.440 3.843 3.271 1.00 90.81 86 LEU A O 1
ATOM 669 N N . ILE A 1 87 ? -1.562 2.928 5.316 1.00 89.12 87 ILE A N 1
ATOM 670 C CA . ILE A 1 87 ? -0.185 2.430 5.374 1.00 89.12 87 ILE A CA 1
ATOM 671 C C . ILE A 1 87 ? -0.191 0.943 5.033 1.00 89.12 87 ILE A C 1
ATOM 673 O O . ILE A 1 87 ? -1.018 0.204 5.567 1.00 89.12 87 ILE A O 1
ATOM 677 N N . ALA A 1 88 ? 0.724 0.495 4.171 1.00 88.38 88 ALA A N 1
ATOM 678 C CA . ALA A 1 88 ? 0.896 -0.930 3.899 1.00 88.38 88 ALA A CA 1
ATOM 679 C C . ALA A 1 88 ? 1.226 -1.706 5.190 1.00 88.38 88 ALA A C 1
ATOM 681 O O . ALA A 1 88 ? 2.102 -1.324 5.969 1.00 88.38 88 ALA A O 1
ATOM 682 N N . ASP A 1 89 ? 0.511 -2.802 5.407 1.00 85.81 89 ASP A N 1
ATOM 683 C CA . ASP A 1 89 ? 0.599 -3.658 6.581 1.00 85.81 89 ASP A CA 1
ATOM 684 C C . ASP A 1 89 ? 1.133 -5.031 6.169 1.00 85.81 89 ASP A C 1
ATOM 686 O O . ASP A 1 89 ? 0.391 -5.996 6.000 1.00 85.81 89 ASP A O 1
ATOM 690 N N . GLY A 1 90 ? 2.448 -5.079 5.951 1.00 82.94 90 GLY A N 1
ATOM 691 C CA . GLY A 1 90 ? 3.152 -6.255 5.449 1.00 82.94 90 GLY A CA 1
ATOM 692 C C . GLY A 1 90 ? 3.700 -6.055 4.037 1.00 82.94 90 GLY A C 1
ATOM 693 O O . GLY A 1 90 ? 4.134 -4.958 3.674 1.00 82.94 90 GLY A O 1
ATOM 694 N N . ALA A 1 91 ? 3.741 -7.143 3.271 1.00 84.44 91 ALA A N 1
ATOM 695 C CA . ALA A 1 91 ? 4.262 -7.167 1.909 1.00 84.44 91 ALA A CA 1
ATOM 696 C C . ALA A 1 91 ? 3.176 -6.836 0.874 1.00 84.44 91 ALA A C 1
ATOM 698 O O . ALA A 1 91 ? 1.986 -7.034 1.114 1.00 84.44 91 ALA A O 1
ATOM 699 N N . VAL A 1 92 ? 3.610 -6.369 -0.298 1.00 88.88 92 VAL A N 1
ATOM 700 C CA . VAL A 1 92 ? 2.762 -6.291 -1.492 1.00 88.88 92 VAL A CA 1
ATOM 701 C C . VAL A 1 92 ? 2.919 -7.583 -2.280 1.00 88.88 92 VAL A C 1
ATOM 703 O O . VAL A 1 92 ? 4.024 -7.927 -2.708 1.00 88.88 92 VAL A O 1
ATOM 706 N N . GLU A 1 93 ? 1.816 -8.272 -2.520 1.00 90.75 93 GLU A N 1
ATOM 707 C CA . GLU A 1 93 ? 1.777 -9.484 -3.324 1.00 90.75 93 GLU A CA 1
ATOM 708 C C . GLU A 1 93 ? 1.558 -9.144 -4.801 1.00 90.75 93 GLU A C 1
ATOM 710 O O . GLU A 1 93 ? 0.796 -8.245 -5.161 1.00 90.75 93 GLU A O 1
ATOM 715 N N . ARG A 1 94 ? 2.268 -9.852 -5.683 1.00 91.69 94 ARG A N 1
ATOM 716 C CA . ARG A 1 94 ? 2.193 -9.669 -7.139 1.00 91.69 94 ARG A CA 1
ATOM 717 C C . ARG A 1 94 ? 1.470 -10.847 -7.756 1.00 91.69 94 ARG A C 1
ATOM 719 O O . ARG A 1 94 ? 2.006 -11.953 -7.772 1.00 91.69 94 ARG A O 1
ATOM 726 N N . HIS A 1 95 ? 0.301 -10.608 -8.334 1.00 92.56 95 HIS A N 1
ATOM 727 C CA . HIS A 1 95 ? -0.470 -11.652 -8.996 1.00 92.56 95 HIS A CA 1
ATOM 728 C C . HIS A 1 95 ? -0.217 -11.610 -10.496 1.00 92.56 95 HIS A C 1
ATOM 730 O O . HIS A 1 95 ? -0.424 -10.597 -11.166 1.00 92.56 95 HIS A O 1
ATOM 736 N N . VAL A 1 96 ? 0.277 -12.726 -11.026 1.00 93.81 96 VAL A N 1
ATOM 737 C CA . VAL A 1 96 ? 0.723 -12.856 -12.413 1.00 93.81 96 VAL A CA 1
ATOM 738 C C . VAL A 1 96 ? -0.151 -13.887 -13.119 1.00 93.81 96 VAL A C 1
ATOM 740 O O . VAL A 1 96 ? -0.316 -15.003 -12.636 1.00 93.81 96 VAL A O 1
ATOM 743 N N . ILE A 1 97 ? -0.670 -13.542 -14.296 1.00 95.44 97 ILE A N 1
ATOM 744 C CA . ILE A 1 97 ? -1.404 -14.463 -15.168 1.00 95.44 97 ILE A CA 1
ATOM 745 C C . ILE A 1 97 ? -0.598 -14.634 -16.449 1.00 95.44 97 ILE A C 1
ATOM 747 O O . ILE A 1 97 ? -0.335 -13.670 -17.167 1.00 95.44 97 ILE A O 1
ATOM 751 N N . ARG A 1 98 ? -0.189 -15.875 -16.742 1.00 95.00 98 ARG A N 1
ATOM 752 C CA . ARG A 1 98 ? 0.591 -16.218 -17.949 1.00 95.00 98 ARG A CA 1
ATOM 753 C C . ARG A 1 98 ? 1.846 -15.343 -18.123 1.00 95.00 98 ARG A C 1
ATOM 755 O O . ARG A 1 98 ? 2.136 -14.865 -19.215 1.00 95.00 98 ARG A O 1
ATOM 762 N N . GLY A 1 99 ? 2.565 -15.092 -17.030 1.00 91.56 99 GLY A N 1
ATOM 763 C CA . GLY A 1 99 ? 3.793 -14.289 -17.033 1.00 91.56 99 GLY A CA 1
ATOM 764 C C . GLY A 1 99 ? 3.585 -12.770 -17.093 1.00 91.56 99 GLY A C 1
ATOM 765 O O . GLY A 1 99 ? 4.568 -12.036 -17.066 1.00 91.56 99 GLY A O 1
ATOM 766 N N . ARG A 1 100 ? 2.340 -12.276 -17.141 1.00 90.81 100 ARG A N 1
ATOM 767 C CA . ARG A 1 100 ? 2.028 -10.840 -17.091 1.00 90.81 100 ARG A CA 1
ATOM 768 C C . ARG A 1 100 ? 1.454 -10.459 -15.738 1.00 90.81 100 ARG A C 1
ATOM 770 O O . ARG A 1 100 ? 0.579 -11.151 -15.222 1.00 90.81 100 ARG A O 1
ATOM 777 N N . LEU A 1 101 ? 1.944 -9.357 -15.179 1.00 93.12 101 LEU A N 1
ATOM 778 C CA . LEU A 1 101 ? 1.380 -8.788 -13.963 1.00 93.12 101 LEU A CA 1
ATOM 779 C C . LEU A 1 101 ? -0.092 -8.432 -14.213 1.00 93.12 101 LEU A C 1
ATOM 781 O O . LEU A 1 101 ? -0.402 -7.709 -15.158 1.00 93.12 101 LEU A O 1
ATOM 785 N N . HIS A 1 102 ? -0.975 -8.987 -13.390 1.00 94.38 102 HIS A N 1
ATOM 786 C CA . HIS A 1 102 ? -2.421 -8.834 -13.502 1.00 94.38 102 HIS A CA 1
ATOM 787 C C . HIS A 1 102 ? -2.964 -7.847 -12.467 1.00 94.38 102 HIS A C 1
ATOM 789 O O . HIS A 1 102 ? -3.754 -6.983 -12.824 1.00 94.38 102 HIS A O 1
ATOM 795 N N . HIS A 1 103 ? -2.512 -7.935 -11.215 1.00 94.50 103 HIS A N 1
ATOM 796 C CA . HIS A 1 103 ? -2.754 -6.937 -10.171 1.00 94.50 103 HIS A CA 1
ATOM 797 C C . HIS A 1 103 ? -1.756 -7.107 -9.025 1.00 94.50 103 HIS A C 1
ATOM 799 O O . HIS A 1 103 ? -1.034 -8.107 -8.950 1.00 94.50 103 HIS A O 1
ATOM 805 N N . TYR A 1 104 ? -1.740 -6.125 -8.132 1.00 94.00 104 TYR A N 1
ATOM 806 C CA . TYR A 1 104 ? -1.145 -6.250 -6.809 1.00 94.00 104 TYR A CA 1
ATOM 807 C C . TYR A 1 104 ? -2.231 -6.510 -5.768 1.00 94.00 104 TYR A C 1
ATOM 809 O O . TYR A 1 104 ? -3.345 -6.006 -5.908 1.00 94.00 104 TYR A O 1
ATOM 817 N N . GLU A 1 105 ? -1.893 -7.244 -4.717 1.00 93.62 105 GLU A N 1
ATOM 818 C CA . GLU A 1 105 ? -2.709 -7.378 -3.512 1.00 93.62 105 GLU A CA 1
ATOM 819 C C . GLU A 1 105 ? -1.908 -6.886 -2.306 1.00 93.62 105 GLU A C 1
ATOM 821 O O . GLU A 1 105 ? -0.709 -7.141 -2.189 1.00 93.62 105 GLU A O 1
ATOM 826 N N . VAL A 1 106 ? -2.541 -6.115 -1.427 1.00 91.75 106 VAL A N 1
ATOM 827 C CA . VAL A 1 106 ? -1.888 -5.599 -0.220 1.00 91.75 106 VAL A CA 1
ATOM 828 C C . VAL A 1 106 ? -2.912 -5.378 0.882 1.00 91.75 106 VAL A C 1
ATOM 830 O O . VAL A 1 106 ? -4.005 -4.862 0.642 1.00 91.75 106 VAL A O 1
ATOM 833 N N . ILE A 1 107 ? -2.545 -5.736 2.109 1.00 91.38 107 ILE A N 1
ATOM 834 C CA . ILE A 1 107 ? -3.283 -5.318 3.299 1.00 91.38 107 ILE A CA 1
ATOM 835 C C . ILE A 1 107 ? -2.736 -3.964 3.730 1.00 91.38 107 ILE A C 1
ATOM 837 O O . ILE A 1 107 ? -1.526 -3.756 3.785 1.00 91.38 107 ILE A O 1
ATOM 841 N N . CYS A 1 108 ? -3.618 -3.025 4.031 1.00 89.81 108 CYS A N 1
ATOM 842 C CA . CYS A 1 108 ? -3.256 -1.712 4.536 1.00 89.81 108 CYS A CA 1
ATOM 843 C C . CYS A 1 108 ? -4.083 -1.358 5.766 1.00 89.81 108 CYS A C 1
ATOM 845 O O . CYS A 1 108 ? -5.126 -1.962 6.029 1.00 89.81 108 CYS A O 1
ATOM 847 N N . LYS A 1 109 ? -3.607 -0.376 6.526 1.00 88.00 109 LYS A N 1
ATOM 848 C CA . LYS A 1 109 ? -4.268 0.092 7.737 1.00 88.00 109 LYS A CA 1
ATOM 849 C C . LYS A 1 109 ? -4.298 1.606 7.845 1.00 88.00 109 LYS A C 1
ATOM 851 O O . LYS A 1 109 ? -3.369 2.287 7.416 1.00 88.00 109 LYS A O 1
ATOM 856 N N . SER A 1 110 ? -5.353 2.118 8.464 1.00 84.69 110 SER A N 1
ATOM 857 C CA . SER A 1 110 ? -5.397 3.468 9.023 1.00 84.69 110 SER A CA 1
ATOM 858 C C . SER A 1 110 ? -5.266 3.358 10.536 1.00 84.69 110 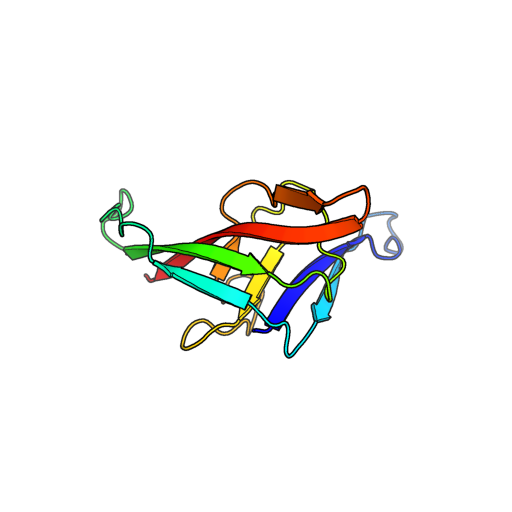SER A C 1
ATOM 860 O O . SER A 1 110 ? -5.933 2.520 11.137 1.00 84.69 110 SER A O 1
ATOM 862 N N . VAL A 1 111 ? -4.420 4.199 11.127 1.00 74.38 111 VAL A N 1
ATOM 863 C CA . VAL A 1 111 ? -4.346 4.401 12.577 1.00 74.38 111 VAL A CA 1
ATOM 864 C C . VAL A 1 111 ? -4.953 5.771 12.857 1.00 74.38 111 VAL A C 1
ATOM 866 O O . VAL A 1 111 ? -4.455 6.771 12.341 1.00 74.38 111 VAL A O 1
ATOM 869 N N . VAL A 1 112 ? -6.047 5.809 13.615 1.00 66.62 112 VAL A N 1
ATOM 870 C CA . VAL A 1 112 ? -6.705 7.053 14.045 1.00 66.62 112 VAL A CA 1
ATOM 871 C C . VAL A 1 112 ? -6.559 7.152 15.554 1.00 66.62 112 VAL A C 1
ATOM 873 O O . VAL A 1 112 ? -7.046 6.255 16.233 1.00 66.62 112 VAL A O 1
ATOM 876 N N . GLY A 1 113 ? -5.910 8.206 16.050 1.00 55.94 113 GLY A N 1
ATOM 877 C CA . GLY A 1 113 ? -5.742 8.532 17.470 1.00 55.94 113 GLY A CA 1
ATOM 878 C C . GLY A 1 113 ? -5.557 10.028 17.680 1.00 55.94 113 GLY A C 1
ATOM 879 O O . GLY A 1 113 ? -5.304 10.724 16.667 1.00 55.94 113 GLY A O 1
#